Protein AF-A0A1A8CRA3-F1 (afdb_monomer)

Solvent-accessible surface area (backbone atoms only — not comparable to full-atom values): 6770 Å² total; per-residue (Å²): 143,65,71,63,68,56,38,53,52,50,47,52,53,51,51,52,52,52,49,49,47,52,70,76,41,73,85,71,78,77,57,75,69,73,48,56,48,101,83,73,36,25,63,63,43,44,26,49,48,69,65,37,58,67,51,37,48,48,59,55,66,28,64,50,88,51,77,88,49,33,86,78,34,26,31,42,78,76,48,73,60,87,94,48,70,44,67,51,68,66,54,80,64,40,44,82,89,42,86,86,8,35,54,53,30,50,74,76,58,41,90,71,133

Organism: Nothobranchius kadleci (NCBI:txid1051664)

Sequence (113 aa):
DSKAENTEMAAKIYDEILIRHFKLQKHTGVQLELIENHQGLTPLKLAAKLGKIGMFRHMLTREFMDEEARPLSRKFTEWVYGPVHSSLYDMSSIDTDENNSVLEIIVFGSQIP

Secondary structure (DSSP, 8-state):
--HHHHHHHHHHHHHHHHHHHHHH-TTT---GGG---TTS--HHHHHHHTT-HHHHHHHHT----STTTGGG-SEEEEEEETTEEEEEE--TTTSTTSTT-HHHIIIII----

pLDDT: mean 89.36, std 10.41, range [40.38, 96.38]

Foldseek 3Di:
DPQPVVLVVVLVVVVVVQVVCCVVPVPVPDHQQCDADPVRDGPLLVCLLVVVVSNNVSQFQAADPPPSCRVSGQKDFPDDDPPDTDIHGNCVLQDPVDDSRSVCCNPPRHPDD

Nearest PDB structures (foldseek):
  8u2z-assembly1_D  TM=9.280E-01  e=1.079E-09  Rattus norvegicus
  7mz9-assembly1_B  TM=9.322E-01  e=2.778E-09  Rattus norvegicus
  7l2t-assembly1_B  TM=9.133E-01  e=3.575E-09  Rattus norvegicus
  8x94-assembly1_A  TM=9.328E-01  e=6.717E-09  Homo sapiens
  7mz9-assembly1_C  TM=9.307E-01  e=9.807E-09  Rattus norvegicus

Mean predicted aligned error: 5.14 Å

Radius of gyration: 15.28 Å; Cα contacts (8 Å, |Δi|>4): 112; chains: 1; bounding box: 41×35×36 Å

InterPro domains:
  IPR024862 Transient receptor potential cation channel subfamily V [PTHR1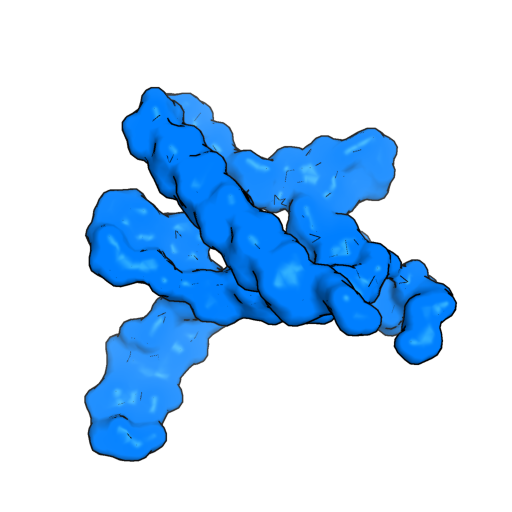0582] (3-109)
  IPR036770 Ankyrin repeat-co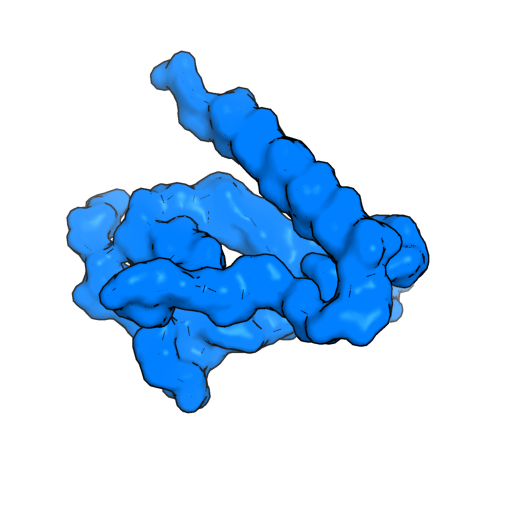ntaining domain superfamily [G3DSA:1.25.40.20] (1-111)

Structure (mmCIF, N/CA/C/O backbone):
data_AF-A0A1A8CRA3-F1
#
_entry.id   AF-A0A1A8CRA3-F1
#
loop_
_atom_site.group_PDB
_atom_site.id
_atom_site.type_symbol
_atom_site.label_atom_id
_atom_site.label_alt_id
_atom_site.label_comp_id
_atom_site.label_asym_id
_atom_site.label_entity_id
_atom_site.label_seq_id
_atom_site.pdbx_PDB_ins_code
_atom_site.Cartn_x
_atom_site.Cartn_y
_atom_site.Cartn_z
_atom_site.occupancy
_atom_site.B_iso_or_equiv
_atom_site.auth_seq_id
_atom_site.auth_comp_id
_atom_site.auth_asym_id
_atom_site.auth_atom_id
_atom_site.pdbx_PDB_model_num
ATOM 1 N N . ASP A 1 1 ? -16.531 0.244 -22.994 1.00 40.38 1 ASP A N 1
ATOM 2 C CA . ASP A 1 1 ? -15.288 0.803 -23.561 1.00 40.38 1 ASP A CA 1
ATOM 3 C C . ASP A 1 1 ? -14.851 2.140 -22.968 1.00 40.38 1 ASP A C 1
ATOM 5 O O . ASP A 1 1 ? -14.715 3.120 -23.676 1.00 40.38 1 ASP A O 1
ATOM 9 N N . SER A 1 2 ? -14.570 2.189 -21.660 1.00 46.88 2 SER A N 1
ATOM 10 C CA . SER A 1 2 ? -13.836 3.316 -21.042 1.00 46.88 2 SER A CA 1
ATOM 11 C C . SER A 1 2 ? -13.105 2.930 -19.743 1.00 46.88 2 SER A C 1
ATOM 13 O O . SER A 1 2 ? -12.689 3.788 -18.974 1.00 46.88 2 SER A O 1
ATOM 15 N N . LYS A 1 3 ? -12.986 1.633 -19.414 1.00 62.19 3 LYS A N 1
ATOM 16 C CA . LYS A 1 3 ? -12.610 1.205 -18.051 1.00 62.19 3 LYS A CA 1
ATOM 17 C C . LYS A 1 3 ? -11.102 1.233 -17.771 1.00 62.19 3 LYS A C 1
ATOM 19 O O . LYS A 1 3 ? -10.730 1.527 -16.640 1.00 62.19 3 LYS A O 1
ATOM 24 N N . ALA A 1 4 ? -10.248 0.921 -18.748 1.00 68.94 4 ALA A N 1
ATOM 25 C CA . ALA A 1 4 ? -8.808 0.764 -18.514 1.00 68.94 4 ALA A CA 1
ATOM 26 C C . ALA A 1 4 ? -8.070 2.112 -18.464 1.00 68.94 4 ALA A C 1
ATOM 28 O O . ALA A 1 4 ? -7.469 2.424 -17.440 1.00 68.94 4 ALA A O 1
ATOM 29 N N . GLU A 1 5 ? -8.204 2.940 -19.505 1.00 73.19 5 GLU A N 1
ATOM 30 C CA . GLU A 1 5 ? -7.554 4.261 -19.583 1.00 73.19 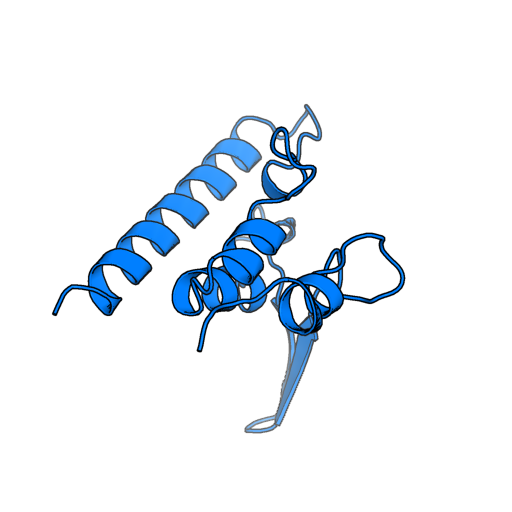5 GLU A CA 1
ATOM 31 C C . GLU A 1 5 ? -7.976 5.186 -18.435 1.00 73.19 5 GLU A C 1
ATOM 33 O O . GLU A 1 5 ? -7.136 5.820 -17.801 1.00 73.19 5 GLU A O 1
ATOM 38 N N . ASN A 1 6 ? -9.267 5.194 -18.082 1.00 83.06 6 ASN A N 1
ATOM 39 C CA . ASN A 1 6 ? -9.761 5.978 -16.948 1.00 83.06 6 ASN A CA 1
ATOM 40 C C . ASN A 1 6 ? -9.162 5.517 -15.613 1.00 83.06 6 ASN A C 1
ATOM 42 O O . ASN A 1 6 ? -8.938 6.334 -14.723 1.00 83.06 6 ASN A O 1
ATOM 46 N N . THR A 1 7 ? -8.898 4.215 -15.464 1.00 87.50 7 THR A N 1
ATOM 47 C CA . THR A 1 7 ? -8.276 3.681 -14.248 1.00 87.50 7 THR A CA 1
ATOM 48 C C . THR A 1 7 ? -6.795 4.034 -14.187 1.00 87.50 7 THR A C 1
ATOM 50 O O . THR A 1 7 ? -6.309 4.410 -13.128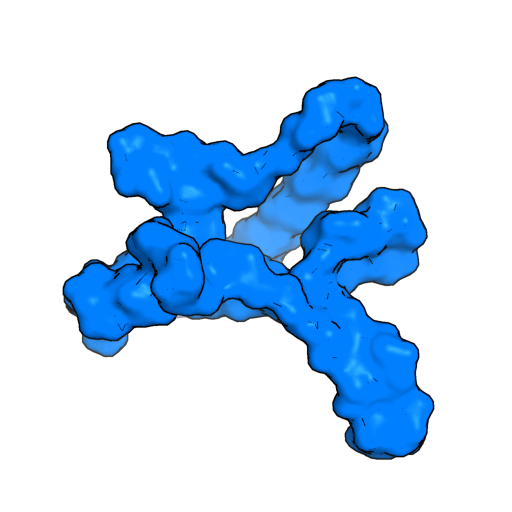 1.00 87.50 7 THR A O 1
ATOM 53 N N . GLU A 1 8 ? -6.086 3.972 -15.313 1.00 90.81 8 GLU A N 1
ATOM 54 C CA . GLU A 1 8 ? -4.681 4.375 -15.389 1.00 90.81 8 GLU A CA 1
ATOM 55 C C . GLU A 1 8 ? -4.507 5.873 -15.103 1.00 90.81 8 GLU A C 1
ATOM 57 O O . GLU A 1 8 ? -3.634 6.263 -14.330 1.00 90.81 8 GLU A O 1
ATOM 62 N N . MET A 1 9 ? -5.367 6.721 -15.674 1.00 94.06 9 MET A N 1
ATOM 63 C CA . MET A 1 9 ? -5.348 8.157 -15.399 1.00 94.06 9 MET A CA 1
ATOM 64 C C . MET A 1 9 ? -5.653 8.450 -13.925 1.00 94.06 9 MET A C 1
ATOM 66 O O . MET A 1 9 ? -4.945 9.239 -13.299 1.00 94.06 9 MET A O 1
ATOM 70 N N . ALA A 1 10 ? -6.666 7.794 -13.349 1.00 94.44 10 ALA A N 1
ATOM 71 C CA . ALA A 1 10 ? -6.996 7.941 -11.934 1.00 94.44 10 ALA A CA 1
ATOM 72 C C . ALA A 1 10 ? -5.847 7.485 -11.021 1.00 94.44 10 ALA A C 1
ATOM 74 O O . ALA A 1 10 ? -5.543 8.170 -10.049 1.00 94.44 10 ALA A O 1
ATOM 75 N N . ALA A 1 11 ? -5.183 6.377 -11.355 1.00 95.06 11 ALA A N 1
ATOM 76 C CA . ALA A 1 11 ? -4.022 5.862 -10.637 1.00 95.06 11 ALA A CA 1
ATOM 77 C C . ALA A 1 11 ? -2.844 6.849 -10.661 1.00 95.06 11 ALA A C 1
ATOM 79 O O . ALA A 1 11 ? -2.275 7.153 -9.615 1.00 95.06 11 ALA A O 1
ATOM 80 N N . LYS A 1 12 ? -2.538 7.431 -11.829 1.00 95.31 12 LYS A N 1
ATOM 81 C CA . LYS A 1 12 ? -1.493 8.461 -11.965 1.00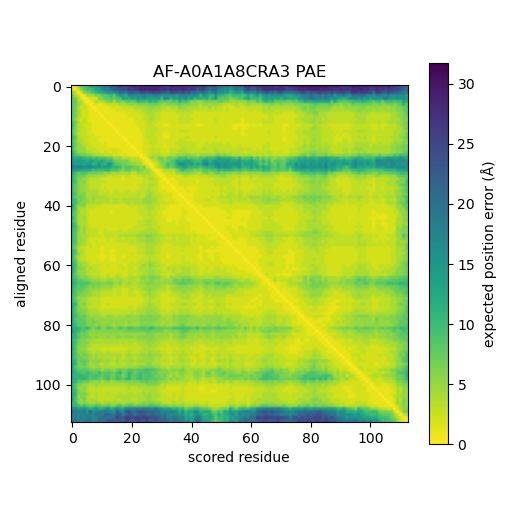 95.31 12 LYS A CA 1
ATOM 82 C C . LYS A 1 12 ? -1.790 9.695 -11.116 1.00 95.31 12 LYS A C 1
ATOM 84 O O . LYS A 1 12 ? -0.929 10.152 -10.373 1.00 95.31 12 LYS A O 1
ATOM 89 N N . ILE A 1 13 ? -3.018 10.214 -11.189 1.00 96.38 13 ILE A N 1
ATOM 90 C CA . ILE A 1 13 ? -3.436 11.375 -10.388 1.00 96.38 13 ILE A CA 1
ATOM 91 C C . ILE A 1 13 ? -3.359 11.054 -8.891 1.00 96.38 13 ILE A C 1
ATOM 93 O O . ILE A 1 13 ? -2.920 11.888 -8.102 1.00 96.38 13 ILE A O 1
ATOM 97 N N . TYR A 1 14 ? -3.767 9.847 -8.500 1.00 96.31 14 TYR A N 1
ATOM 98 C CA . TYR A 1 14 ? -3.711 9.392 -7.117 1.00 96.31 14 TYR A CA 1
ATOM 99 C C . TYR A 1 14 ? -2.277 9.400 -6.571 1.00 96.31 14 TYR A C 1
ATOM 101 O O . TYR A 1 14 ? -2.025 9.997 -5.522 1.00 96.31 14 TYR A O 1
ATOM 109 N N . ASP A 1 15 ? -1.330 8.828 -7.317 1.00 95.81 15 ASP A N 1
ATOM 110 C CA . ASP A 1 15 ? 0.086 8.813 -6.942 1.00 95.81 15 ASP A CA 1
ATOM 111 C C . ASP A 1 15 ? 0.677 10.227 -6.889 1.00 95.81 15 ASP A C 1
ATOM 113 O O . ASP A 1 15 ? 1.390 10.568 -5.945 1.00 95.81 15 ASP A O 1
ATOM 117 N N . GLU A 1 16 ? 0.343 11.088 -7.856 1.00 95.31 16 GLU A N 1
ATOM 118 C CA . GLU A 1 16 ? 0.800 12.480 -7.853 1.00 95.31 16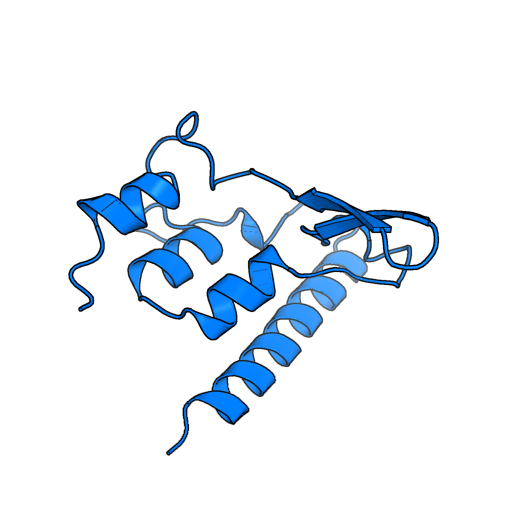 GLU A CA 1
ATOM 119 C C . GLU A 1 16 ? 0.328 13.248 -6.616 1.00 95.31 16 GLU A C 1
ATOM 121 O O . GLU A 1 16 ? 1.116 13.978 -6.010 1.00 95.31 16 GLU A O 1
ATOM 126 N N . ILE A 1 17 ? -0.940 13.095 -6.225 1.00 95.56 17 ILE A N 1
ATOM 127 C CA . ILE A 1 17 ? -1.488 13.753 -5.033 1.00 95.56 17 ILE A CA 1
ATOM 128 C C . ILE A 1 17 ? -0.768 13.254 -3.778 1.00 95.56 17 ILE A C 1
ATOM 130 O O . ILE A 1 17 ? -0.372 14.073 -2.945 1.00 95.56 17 ILE A O 1
ATOM 134 N N . LEU A 1 18 ? -0.549 11.941 -3.657 1.00 94.50 18 LEU A N 1
ATOM 135 C CA . LEU A 1 18 ? 0.156 11.349 -2.519 1.00 94.50 18 LEU A CA 1
ATOM 136 C C . LEU A 1 18 ? 1.591 11.858 -2.401 1.00 94.50 18 LEU A C 1
ATOM 138 O O . LEU A 1 18 ? 1.990 12.320 -1.331 1.00 94.50 18 LEU A O 1
ATOM 142 N N . ILE A 1 19 ? 2.346 11.838 -3.501 1.00 93.62 19 ILE A N 1
ATOM 143 C CA . ILE A 1 19 ? 3.736 12.302 -3.525 1.00 93.62 19 ILE A CA 1
ATOM 144 C C . ILE A 1 19 ? 3.804 13.797 -3.206 1.00 93.62 19 ILE A C 1
ATOM 146 O O . ILE A 1 19 ? 4.612 14.213 -2.373 1.00 93.62 19 ILE A O 1
ATOM 150 N N . ARG A 1 20 ? 2.964 14.625 -3.843 1.00 93.62 20 ARG A N 1
ATOM 151 C CA . ARG A 1 20 ? 2.953 16.078 -3.605 1.00 93.62 20 ARG A CA 1
ATOM 152 C C . ARG A 1 20 ? 2.602 16.394 -2.159 1.00 93.62 20 ARG A C 1
ATOM 154 O O . ARG A 1 20 ? 3.290 17.202 -1.542 1.00 93.62 20 ARG A O 1
ATOM 161 N N . HIS A 1 21 ? 1.574 15.747 -1.611 1.00 92.56 21 HIS A N 1
ATOM 162 C CA . HIS A 1 21 ? 1.206 15.926 -0.212 1.00 92.56 21 HIS A CA 1
ATOM 163 C C . HIS A 1 21 ? 2.362 15.546 0.711 1.00 92.56 21 HIS A C 1
ATOM 165 O O . HIS A 1 21 ? 2.753 16.346 1.554 1.00 92.56 21 HIS A O 1
ATOM 171 N N . PHE A 1 22 ? 2.956 14.369 0.515 1.00 90.75 22 PHE A N 1
ATOM 172 C CA . PHE A 1 22 ? 4.071 13.902 1.333 1.00 90.75 22 PHE A CA 1
ATOM 173 C C . PHE A 1 22 ? 5.272 14.855 1.284 1.00 90.75 22 PHE A C 1
ATOM 175 O O . PHE A 1 22 ? 5.869 15.148 2.317 1.00 90.75 22 PHE A O 1
ATOM 182 N N . LYS A 1 23 ? 5.586 15.414 0.108 1.00 89.12 23 LYS A N 1
ATOM 183 C CA . LYS A 1 23 ? 6.669 16.396 -0.057 1.00 89.12 23 LYS A CA 1
ATOM 184 C C . LYS A 1 23 ? 6.364 17.743 0.606 1.00 89.12 23 LYS A C 1
ATOM 186 O O . LYS A 1 23 ? 7.270 18.338 1.181 1.00 89.12 23 LYS A O 1
ATOM 191 N N . LEU A 1 24 ? 5.116 18.212 0.553 1.00 89.56 24 LEU A N 1
ATOM 192 C CA . LEU A 1 24 ? 4.694 19.486 1.154 1.00 89.56 24 LEU A CA 1
ATOM 193 C C . LEU A 1 24 ? 4.504 19.403 2.677 1.00 89.56 24 LEU A C 1
ATOM 195 O O . LEU A 1 24 ? 4.719 20.389 3.376 1.00 89.56 24 LEU A O 1
ATOM 199 N N . GLN A 1 25 ? 4.094 18.243 3.193 1.00 84.12 25 GLN A N 1
ATOM 200 C CA . GLN A 1 25 ? 3.679 18.031 4.584 1.00 84.12 25 GLN A CA 1
ATOM 201 C C . GLN A 1 25 ? 4.637 17.123 5.375 1.00 84.12 25 GLN A C 1
ATOM 203 O O . GLN A 1 25 ? 4.219 16.437 6.309 1.00 84.12 25 GLN A O 1
ATOM 208 N N . LYS A 1 26 ? 5.942 17.142 5.056 1.00 74.44 26 LYS A N 1
ATOM 209 C CA . LYS A 1 26 ? 6.965 16.298 5.719 1.00 74.44 26 LYS A CA 1
ATOM 210 C C . LYS A 1 26 ? 6.976 16.407 7.257 1.00 74.44 26 LYS A C 1
ATOM 212 O O . LYS A 1 26 ? 7.470 15.503 7.921 1.00 74.44 26 LYS A O 1
ATOM 217 N N . HIS A 1 27 ? 6.438 17.486 7.830 1.00 72.81 27 HIS A N 1
ATOM 218 C CA . HIS A 1 27 ? 6.485 17.773 9.270 1.00 72.81 27 HIS A CA 1
ATOM 219 C C . HIS A 1 27 ? 5.177 17.503 10.025 1.00 72.81 27 HIS A C 1
ATOM 221 O O . HIS A 1 27 ? 5.183 17.477 11.251 1.00 72.81 27 HIS A O 1
ATOM 227 N N . THR A 1 28 ? 4.057 17.320 9.323 1.00 77.00 28 THR A N 1
ATOM 228 C CA . THR A 1 28 ? 2.729 17.202 9.947 1.00 77.00 28 THR A CA 1
ATOM 229 C C . THR A 1 28 ? 2.354 15.761 10.289 1.00 77.00 28 THR A C 1
ATOM 231 O O . THR A 1 28 ? 1.426 15.549 11.063 1.00 77.00 28 THR A O 1
ATOM 234 N N . GLY A 1 29 ? 3.041 14.766 9.713 1.00 77.56 29 GLY A N 1
ATOM 235 C CA . GLY A 1 29 ? 2.777 13.340 9.962 1.00 77.56 29 GLY A CA 1
ATOM 236 C C . GLY A 1 29 ? 1.429 12.831 9.432 1.00 77.56 29 GLY A C 1
ATOM 237 O O . GLY A 1 29 ? 1.055 11.694 9.704 1.00 77.56 29 GLY A O 1
ATOM 238 N N . VAL A 1 30 ? 0.689 13.649 8.676 1.00 86.38 30 VAL A N 1
ATOM 239 C CA . VAL A 1 30 ? -0.630 13.290 8.141 1.00 86.38 30 VAL A CA 1
ATOM 240 C C . VAL A 1 30 ? -0.474 12.293 6.992 1.00 86.38 30 VAL A C 1
ATOM 242 O O . VAL A 1 30 ? 0.166 12.586 5.981 1.00 86.38 30 VAL A O 1
ATOM 245 N N . GLN A 1 31 ? -1.108 11.128 7.121 1.00 89.88 31 GLN A N 1
ATOM 246 C CA . GLN A 1 31 ? -1.155 10.098 6.084 1.00 89.88 31 GLN A CA 1
ATOM 247 C C . GLN A 1 31 ? -2.526 10.101 5.404 1.00 89.88 31 GLN A C 1
ATOM 249 O O . GLN A 1 31 ? -3.522 9.692 5.995 1.00 89.88 31 GLN A O 1
ATOM 254 N N . LEU A 1 32 ? -2.577 10.548 4.144 1.00 93.00 32 LEU A N 1
ATOM 255 C CA . LEU A 1 32 ? -3.835 10.681 3.395 1.00 93.00 32 LEU A CA 1
ATOM 256 C C . LEU A 1 32 ? -4.601 9.360 3.255 1.00 93.00 32 LEU A C 1
ATOM 258 O O . LEU A 1 32 ? -5.827 9.360 3.242 1.00 93.00 32 LEU A O 1
ATOM 262 N N . GLU A 1 33 ? -3.892 8.236 3.155 1.00 93.75 33 GLU A N 1
ATOM 263 C CA . GLU A 1 33 ? -4.512 6.919 2.966 1.00 93.75 33 GLU A CA 1
ATOM 264 C C . GLU A 1 33 ? -5.172 6.360 4.228 1.00 93.75 33 GLU A C 1
ATOM 266 O O . GLU A 1 33 ? -5.980 5.441 4.119 1.00 93.75 33 GLU A O 1
ATOM 271 N N . LEU A 1 34 ? -4.865 6.918 5.403 1.00 92.75 34 LEU A N 1
ATOM 272 C CA . LEU A 1 34 ? -5.499 6.536 6.666 1.00 92.75 34 LEU A CA 1
ATOM 273 C C . LEU A 1 34 ? -6.749 7.365 6.978 1.00 92.75 34 LEU A C 1
ATOM 275 O O . LEU A 1 34 ? -7.449 7.077 7.943 1.00 92.75 34 LEU A O 1
ATOM 279 N N . ILE A 1 35 ? -7.043 8.398 6.183 1.00 93.94 35 ILE A N 1
ATOM 280 C CA . ILE A 1 35 ? -8.220 9.237 6.408 1.00 93.94 35 ILE A CA 1
ATOM 281 C C . ILE A 1 35 ? -9.469 8.461 5.990 1.00 93.94 35 ILE A C 1
ATOM 283 O O . ILE A 1 35 ? -9.625 8.062 4.833 1.00 93.94 35 ILE A O 1
ATOM 287 N N . GLU A 1 36 ? -10.375 8.277 6.941 1.00 95.06 36 GLU A N 1
ATOM 288 C CA . GLU A 1 36 ? -11.649 7.605 6.724 1.00 95.06 36 GLU A CA 1
ATOM 289 C C . GLU A 1 36 ? -12.742 8.583 6.280 1.00 95.06 36 GLU A C 1
ATOM 291 O O . GLU A 1 36 ? -12.768 9.758 6.654 1.00 95.06 36 GLU A O 1
ATOM 296 N N . ASN A 1 37 ? -13.684 8.087 5.480 1.00 95.31 37 ASN A N 1
ATOM 297 C CA . ASN A 1 37 ? -14.915 8.812 5.178 1.00 95.31 37 ASN A CA 1
ATOM 298 C C . ASN A 1 37 ? -15.939 8.705 6.334 1.00 95.31 37 ASN A C 1
ATOM 300 O O . ASN A 1 37 ? -15.731 7.992 7.311 1.00 95.31 37 ASN A O 1
ATOM 304 N N . HIS A 1 38 ? -17.113 9.335 6.195 1.00 95.81 38 HIS A N 1
ATOM 305 C CA . HIS A 1 38 ? -18.201 9.243 7.191 1.00 95.81 38 HIS A CA 1
ATOM 306 C C . HIS A 1 38 ? -18.757 7.821 7.423 1.00 95.81 38 HIS A C 1
ATOM 308 O O . HIS A 1 38 ? -19.592 7.627 8.300 1.00 95.81 38 HIS A O 1
ATOM 314 N N . GLN A 1 39 ? -18.344 6.839 6.617 1.00 91.94 39 GLN A N 1
ATOM 315 C CA . GLN A 1 39 ? -18.702 5.427 6.762 1.00 91.94 39 GLN A CA 1
ATOM 316 C C . GLN A 1 39 ? -17.576 4.598 7.407 1.00 91.94 39 GLN A C 1
ATOM 318 O O . GLN A 1 39 ? -17.701 3.377 7.450 1.00 91.94 39 GLN A O 1
ATOM 323 N N . GLY A 1 40 ? -16.482 5.222 7.860 1.00 92.69 40 GLY A N 1
ATOM 324 C CA . GLY A 1 40 ? -15.324 4.519 8.425 1.00 92.69 40 GLY A CA 1
ATOM 325 C C . GLY A 1 40 ? -14.500 3.755 7.382 1.00 92.69 40 GLY A C 1
ATOM 326 O O . GLY A 1 40 ? -13.914 2.718 7.681 1.00 92.69 40 GLY A O 1
ATOM 327 N N . LEU A 1 41 ? -14.518 4.192 6.117 1.00 94.31 41 LEU A N 1
ATOM 328 C CA . LEU A 1 41 ? -13.790 3.539 5.028 1.00 94.31 41 LEU A CA 1
ATOM 329 C C . LEU A 1 41 ? -12.622 4.410 4.576 1.00 94.31 41 LEU A C 1
ATOM 331 O O . LEU A 1 41 ? -12.822 5.545 4.135 1.00 94.31 41 LEU A O 1
ATOM 335 N N . THR A 1 42 ? -11.422 3.837 4.613 1.00 95.69 42 THR A N 1
ATOM 336 C CA . THR A 1 42 ? -10.237 4.379 3.940 1.00 95.69 42 THR A CA 1
ATOM 337 C C . THR A 1 42 ? -10.377 4.255 2.416 1.00 95.69 42 THR A C 1
ATOM 339 O O . THR A 1 42 ? -11.203 3.469 1.931 1.00 95.69 42 THR A O 1
ATOM 342 N N . PRO A 1 43 ? -9.563 4.969 1.614 1.00 95.88 43 PRO A N 1
ATOM 343 C CA . PRO A 1 43 ? -9.581 4.839 0.156 1.00 95.88 43 PRO A CA 1
ATOM 344 C C . PRO A 1 43 ? -9.416 3.391 -0.331 1.00 95.88 43 PRO A C 1
ATOM 346 O O . PRO A 1 43 ? -10.100 2.981 -1.271 1.00 95.88 43 PRO A O 1
ATOM 349 N N . LEU A 1 44 ? -8.580 2.596 0.347 1.00 95.56 44 LEU A N 1
ATOM 350 C CA . LEU A 1 44 ? -8.376 1.180 0.036 1.00 95.56 44 LEU A CA 1
ATOM 351 C C . LEU A 1 44 ? -9.638 0.348 0.311 1.00 95.56 44 LEU A C 1
ATOM 353 O O . LEU A 1 44 ? -10.104 -0.382 -0.568 1.00 95.56 44 LEU A O 1
ATOM 357 N N . LYS A 1 45 ? -10.230 0.503 1.504 1.00 94.94 45 LYS A N 1
ATOM 358 C CA . LYS A 1 45 ? -11.483 -0.168 1.894 1.00 94.94 45 LYS A CA 1
ATOM 359 C C . LYS A 1 45 ? -12.633 0.212 0.955 1.00 94.94 45 LYS A C 1
ATOM 361 O O . LYS A 1 45 ? -13.433 -0.635 0.560 1.00 94.94 45 LYS A O 1
ATOM 366 N N . LEU A 1 46 ? -12.691 1.475 0.532 1.00 94.44 46 LEU A N 1
ATOM 367 C CA . LEU A 1 46 ? -13.693 1.972 -0.408 1.00 94.44 46 LEU A CA 1
ATOM 368 C C . LEU A 1 46 ? -13.515 1.377 -1.813 1.00 94.44 46 LEU A C 1
ATOM 370 O O . LEU A 1 46 ? -14.502 0.988 -2.440 1.00 94.44 46 LEU A O 1
ATOM 374 N N . ALA A 1 47 ? -12.277 1.273 -2.304 1.00 94.06 47 ALA A N 1
ATOM 375 C CA . ALA A 1 47 ? -11.985 0.651 -3.595 1.00 94.06 47 ALA A CA 1
ATOM 376 C C . ALA A 1 47 ? -12.392 -0.831 -3.620 1.00 94.06 47 ALA A C 1
ATOM 378 O O . ALA A 1 47 ? -12.969 -1.280 -4.615 1.00 94.06 47 ALA A O 1
ATOM 379 N N . ALA A 1 48 ? -12.155 -1.553 -2.518 1.00 93.06 48 ALA A N 1
ATOM 380 C CA . ALA A 1 48 ? -12.605 -2.929 -2.330 1.00 93.06 48 ALA A CA 1
ATOM 381 C C . ALA A 1 48 ? -14.139 -3.028 -2.324 1.00 93.06 48 ALA A C 1
ATOM 383 O O . ALA A 1 48 ? -14.714 -3.756 -3.131 1.00 93.06 48 ALA A O 1
ATOM 384 N N . LYS A 1 49 ? -14.812 -2.215 -1.497 1.00 92.69 49 LYS A N 1
ATOM 385 C CA . LYS A 1 49 ? -16.280 -2.200 -1.381 1.00 92.69 49 LYS A CA 1
ATOM 386 C C . LYS A 1 49 ? -16.993 -1.881 -2.697 1.00 92.69 49 LYS A C 1
ATOM 388 O O . LYS A 1 49 ? -18.063 -2.414 -2.954 1.00 92.69 49 LYS A O 1
ATOM 393 N N . LEU A 1 50 ? -16.428 -0.985 -3.512 1.00 91.50 50 LEU A N 1
ATOM 394 C CA . LEU A 1 50 ? -16.994 -0.563 -4.801 1.00 91.50 50 LEU A CA 1
ATOM 395 C C . LEU A 1 50 ? -16.533 -1.425 -5.989 1.00 91.50 50 LEU A C 1
ATOM 397 O O . LEU A 1 50 ? -16.881 -1.108 -7.132 1.00 91.50 50 LEU A O 1
ATOM 401 N N . GLY A 1 51 ? -15.723 -2.464 -5.757 1.00 90.31 51 GLY A N 1
ATOM 402 C CA . GLY A 1 51 ? -15.232 -3.365 -6.806 1.00 90.31 51 GLY A CA 1
ATOM 403 C C . GLY A 1 51 ? -14.394 -2.651 -7.864 1.00 90.31 51 GLY A C 1
ATOM 404 O O . GLY A 1 51 ? -14.399 -3.016 -9.042 1.00 90.31 51 GLY A O 1
ATOM 405 N N . LYS A 1 52 ? -13.671 -1.594 -7.480 1.00 92.19 52 LYS A N 1
ATOM 406 C CA . LYS A 1 52 ? -12.759 -0.865 -8.373 1.00 92.19 52 LYS A CA 1
ATOM 407 C C . LYS A 1 52 ? -11.422 -1.596 -8.451 1.00 92.19 52 LYS A C 1
ATOM 409 O O . LYS A 1 52 ? -10.393 -1.061 -8.051 1.00 92.19 52 LYS A O 1
ATOM 414 N N . ILE A 1 53 ? -11.449 -2.815 -8.999 1.00 91.12 53 ILE A N 1
ATOM 415 C CA . ILE A 1 53 ? -10.330 -3.775 -8.987 1.00 91.12 53 ILE A CA 1
ATOM 416 C C . ILE A 1 53 ? -9.032 -3.160 -9.520 1.00 91.12 53 ILE A C 1
ATOM 418 O O . ILE A 1 53 ? -7.973 -3.388 -8.951 1.00 91.12 53 ILE A O 1
ATOM 422 N N . GLY A 1 54 ? -9.092 -2.357 -10.587 1.00 92.75 54 GLY A N 1
ATOM 423 C CA . GLY A 1 54 ? -7.884 -1.755 -11.155 1.00 92.75 54 GLY A CA 1
ATOM 424 C C . GLY A 1 54 ? -7.217 -0.729 -10.226 1.00 92.75 54 GLY A C 1
ATOM 425 O O . GLY A 1 54 ? -6.005 -0.794 -10.049 1.00 92.75 54 GLY A O 1
ATOM 426 N N . MET A 1 55 ? -7.996 0.142 -9.569 1.00 94.38 55 MET A N 1
ATOM 427 C CA . MET A 1 55 ? -7.471 1.070 -8.551 1.00 94.38 55 MET A CA 1
ATOM 428 C C . MET A 1 55 ? -7.024 0.325 -7.294 1.00 94.38 55 MET A C 1
ATOM 430 O O . MET A 1 55 ? -5.966 0.617 -6.754 1.00 94.38 55 MET A O 1
ATOM 434 N N . PHE A 1 56 ? -7.808 -0.659 -6.853 1.00 94.12 56 PHE A N 1
ATOM 435 C CA . PHE A 1 56 ? -7.479 -1.491 -5.700 1.00 94.12 56 PHE A CA 1
ATOM 436 C C . PHE A 1 56 ? -6.140 -2.216 -5.896 1.00 94.12 56 PHE A C 1
ATOM 438 O O . PHE A 1 56 ? -5.252 -2.127 -5.053 1.00 94.12 56 PHE A O 1
ATOM 445 N N . ARG A 1 57 ? -5.950 -2.854 -7.058 1.00 94.69 57 ARG A N 1
ATOM 446 C CA . ARG A 1 57 ? -4.684 -3.490 -7.433 1.00 94.69 57 ARG A CA 1
ATOM 447 C C . ARG A 1 57 ? -3.548 -2.475 -7.481 1.00 94.69 57 ARG A C 1
ATOM 449 O O . ARG A 1 57 ? -2.493 -2.760 -6.933 1.00 94.69 57 ARG A O 1
ATOM 456 N N . HIS A 1 58 ? -3.770 -1.311 -8.099 1.00 95.44 58 HIS A N 1
ATOM 457 C CA . HIS A 1 58 ? -2.769 -0.243 -8.173 1.00 95.44 58 HIS A CA 1
ATOM 458 C C . HIS A 1 58 ? -2.273 0.168 -6.785 1.00 95.44 58 HIS A C 1
ATOM 460 O O . HIS A 1 58 ? -1.069 0.184 -6.569 1.00 95.44 58 HIS A O 1
ATOM 466 N N . MET A 1 59 ? -3.180 0.410 -5.832 1.00 95.50 59 MET A N 1
ATOM 467 C CA . MET A 1 59 ? -2.822 0.765 -4.453 1.00 95.50 59 MET A CA 1
ATOM 468 C C . MET A 1 59 ? -1.992 -0.333 -3.770 1.00 95.50 59 MET A C 1
ATOM 470 O O . MET A 1 59 ? -0.983 -0.027 -3.143 1.00 95.50 59 MET A O 1
ATOM 474 N N . LEU A 1 60 ? -2.377 -1.607 -3.913 1.00 94.31 60 LEU A N 1
ATOM 475 C CA . LEU A 1 60 ? -1.682 -2.732 -3.273 1.00 94.31 60 LEU A CA 1
ATOM 476 C C . LEU A 1 60 ? -0.297 -3.017 -3.857 1.00 94.31 60 LEU A C 1
ATOM 478 O O . LEU A 1 60 ? 0.635 -3.330 -3.123 1.00 94.31 60 LEU A O 1
ATOM 482 N N . THR A 1 61 ? -0.150 -2.937 -5.180 1.00 94.88 61 THR A N 1
ATOM 483 C CA . THR A 1 61 ? 1.112 -3.260 -5.862 1.00 94.88 61 THR A CA 1
ATOM 484 C C . THR A 1 61 ? 2.010 -2.043 -6.065 1.00 94.88 61 THR A C 1
ATOM 486 O O . THR A 1 61 ? 2.976 -2.127 -6.822 1.00 94.88 61 THR A O 1
ATOM 489 N N . ARG A 1 62 ? 1.684 -0.908 -5.439 1.00 95.62 62 ARG A N 1
ATOM 490 C CA . ARG A 1 62 ? 2.406 0.350 -5.614 1.00 95.62 62 ARG A CA 1
ATOM 491 C C . ARG A 1 62 ? 3.800 0.285 -5.003 1.00 95.62 62 ARG A C 1
ATOM 493 O O . ARG A 1 62 ? 3.951 0.007 -3.811 1.00 95.62 62 ARG A O 1
ATOM 500 N N . GLU A 1 63 ? 4.791 0.628 -5.815 1.00 95.31 63 GLU A N 1
ATOM 501 C CA . GLU A 1 63 ? 6.203 0.683 -5.444 1.00 95.31 63 GLU A CA 1
ATOM 502 C C . GLU A 1 63 ? 6.827 1.951 -6.042 1.00 95.31 63 GLU A C 1
ATOM 504 O O . GLU A 1 63 ? 6.850 2.130 -7.262 1.00 95.31 63 GLU A O 1
ATOM 509 N N . PHE A 1 64 ? 7.299 2.856 -5.184 1.00 93.75 64 PHE A N 1
ATOM 510 C CA . PHE A 1 64 ? 7.969 4.089 -5.588 1.00 93.75 64 PHE A CA 1
ATOM 511 C C . PHE A 1 64 ? 9.487 3.914 -5.553 1.00 93.75 64 PHE A C 1
ATOM 513 O O . PHE A 1 64 ? 10.052 3.521 -4.535 1.00 93.75 64 PHE A O 1
ATOM 520 N N . MET A 1 65 ? 10.145 4.262 -6.663 1.00 88.75 65 MET A N 1
ATOM 521 C CA . MET A 1 65 ? 11.611 4.218 -6.782 1.00 88.75 65 MET A CA 1
ATOM 522 C C . MET A 1 65 ? 12.301 5.449 -6.176 1.00 88.75 65 MET A C 1
ATOM 524 O O . MET A 1 65 ? 13.487 5.396 -5.870 1.00 88.75 65 MET A O 1
ATOM 528 N N . ASP A 1 66 ? 11.575 6.562 -6.022 1.00 90.00 66 ASP A N 1
ATOM 529 C CA . ASP A 1 66 ? 12.078 7.779 -5.374 1.00 90.00 66 ASP A CA 1
ATOM 530 C C . ASP A 1 66 ? 12.281 7.518 -3.875 1.00 90.00 66 ASP A C 1
ATOM 532 O O . ASP A 1 66 ? 11.321 7.179 -3.179 1.00 90.00 66 ASP A O 1
ATOM 536 N N . GLU A 1 67 ? 13.507 7.685 -3.365 1.00 86.44 67 GLU A N 1
A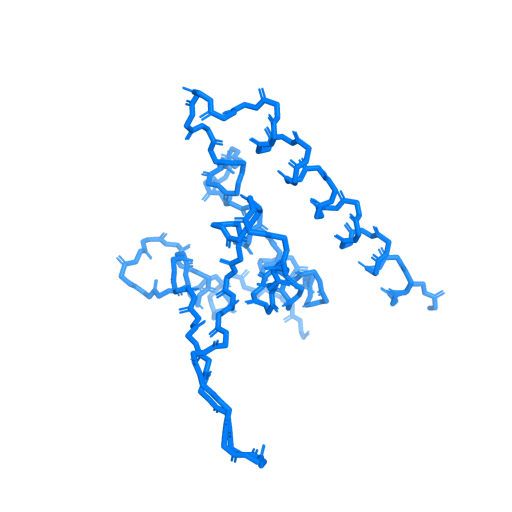TOM 537 C CA . GLU A 1 67 ? 13.835 7.391 -1.962 1.00 86.44 67 GLU A CA 1
ATOM 538 C C . GLU A 1 67 ? 12.987 8.207 -0.986 1.00 86.44 67 GLU A C 1
ATOM 540 O O . GLU A 1 67 ? 12.586 7.695 0.061 1.00 86.44 67 GLU A O 1
ATOM 545 N N . GLU A 1 68 ? 12.651 9.449 -1.348 1.00 87.25 68 GLU A N 1
ATOM 546 C CA . GLU A 1 68 ? 11.801 10.287 -0.509 1.00 87.25 68 GLU A CA 1
ATOM 547 C C . GLU A 1 68 ? 10.374 9.746 -0.422 1.00 87.25 68 GLU A C 1
ATOM 549 O O . GLU A 1 68 ? 9.778 9.765 0.648 1.00 87.25 68 GLU A O 1
ATOM 554 N N . ALA A 1 69 ? 9.816 9.263 -1.535 1.00 88.69 69 ALA A N 1
ATOM 555 C CA . ALA A 1 69 ? 8.448 8.750 -1.597 1.00 88.69 69 ALA A CA 1
ATOM 556 C C . ALA A 1 69 ? 8.348 7.259 -1.239 1.00 88.69 69 ALA A C 1
ATOM 558 O O . ALA A 1 69 ? 7.241 6.735 -1.111 1.00 88.69 69 ALA A O 1
ATOM 559 N N . ARG A 1 70 ? 9.480 6.573 -1.040 1.00 90.62 70 ARG A N 1
ATOM 560 C CA . ARG A 1 70 ? 9.545 5.144 -0.711 1.00 90.62 70 ARG A CA 1
ATOM 561 C C . ARG A 1 70 ? 8.633 4.732 0.455 1.00 90.62 70 ARG A C 1
ATOM 563 O O . ARG A 1 70 ? 7.993 3.691 0.307 1.00 90.62 70 ARG A O 1
ATOM 570 N N . PRO A 1 71 ? 8.480 5.518 1.546 1.00 90.38 71 PRO A N 1
ATOM 571 C CA . PRO A 1 71 ? 7.560 5.192 2.642 1.00 9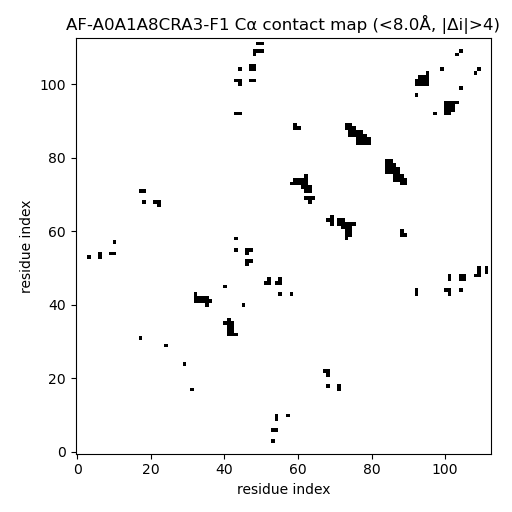0.38 71 PRO A CA 1
ATOM 572 C C . PRO A 1 71 ? 6.076 5.107 2.249 1.00 90.38 71 PRO A C 1
ATOM 574 O O . PRO A 1 71 ? 5.287 4.565 3.010 1.00 90.38 71 PRO A O 1
ATOM 577 N N . LEU A 1 72 ? 5.680 5.640 1.088 1.00 92.50 72 LEU A N 1
ATOM 578 C CA . LEU A 1 72 ? 4.313 5.539 0.561 1.00 92.50 72 LEU A CA 1
ATOM 579 C C . LEU A 1 72 ? 4.074 4.241 -0.232 1.00 92.50 72 LEU A C 1
ATOM 581 O O . LEU A 1 72 ? 2.964 4.006 -0.717 1.00 92.50 72 LEU A O 1
ATOM 585 N N . SER A 1 73 ? 5.109 3.427 -0.442 1.00 94.88 73 SER A N 1
ATOM 586 C CA . SER A 1 73 ? 4.992 2.155 -1.157 1.00 94.88 73 SER A CA 1
ATOM 587 C C . SER A 1 73 ? 4.298 1.121 -0.280 1.00 94.88 73 SER A C 1
ATOM 589 O O . SER A 1 73 ? 4.515 1.080 0.927 1.00 94.88 73 SER A O 1
ATOM 591 N N . ARG A 1 74 ? 3.484 0.266 -0.899 1.00 95.12 74 ARG A N 1
ATOM 592 C CA . ARG A 1 74 ? 2.867 -0.892 -0.234 1.00 95.12 74 ARG A CA 1
ATOM 593 C C . ARG A 1 74 ? 3.501 -2.210 -0.656 1.00 95.12 74 ARG A C 1
ATOM 595 O O . ARG A 1 74 ? 3.343 -3.201 0.044 1.00 95.12 74 ARG A O 1
ATOM 602 N N . LYS A 1 75 ? 4.244 -2.221 -1.763 1.00 95.75 75 LYS A N 1
ATOM 603 C CA . LYS A 1 75 ? 5.085 -3.334 -2.202 1.00 95.75 75 LYS A CA 1
ATOM 604 C C . LYS A 1 75 ? 6.549 -2.911 -2.118 1.00 95.75 75 LYS A C 1
ATOM 606 O O . LYS A 1 75 ? 6.904 -1.859 -2.641 1.00 95.75 75 LYS A O 1
ATOM 611 N N . PHE A 1 76 ? 7.387 -3.751 -1.521 1.00 94.31 76 PHE A N 1
ATOM 612 C CA . PHE A 1 76 ? 8.835 -3.564 -1.460 1.00 94.31 76 PHE A CA 1
ATOM 613 C C . PHE A 1 76 ? 9.534 -4.799 -2.003 1.00 94.31 76 PHE A C 1
ATOM 615 O O . PHE A 1 76 ? 9.377 -5.887 -1.456 1.00 94.31 76 PHE A O 1
ATOM 622 N N . THR A 1 77 ? 10.322 -4.653 -3.062 1.00 93.81 77 THR A N 1
ATOM 623 C CA . THR A 1 77 ? 11.157 -5.750 -3.558 1.00 93.81 77 THR A CA 1
ATOM 624 C C . THR A 1 77 ? 12.387 -5.909 -2.660 1.00 93.81 77 THR A C 1
ATOM 626 O O . THR A 1 77 ? 13.278 -5.064 -2.674 1.00 93.81 77 THR A O 1
ATOM 629 N N . GLU A 1 78 ? 12.439 -6.979 -1.861 1.00 93.25 78 GLU A N 1
ATOM 630 C CA . GLU A 1 78 ? 13.528 -7.213 -0.902 1.00 93.25 78 GLU A CA 1
ATOM 631 C C . GLU A 1 78 ? 14.803 -7.702 -1.589 1.00 93.25 78 GLU A C 1
ATOM 633 O O . GLU A 1 78 ? 15.897 -7.210 -1.317 1.00 93.25 78 GLU A O 1
ATOM 638 N N . TRP A 1 79 ? 14.669 -8.688 -2.479 1.00 94.00 79 TRP A N 1
ATOM 639 C CA . TRP A 1 79 ? 15.790 -9.248 -3.224 1.00 94.00 79 TRP A CA 1
ATOM 640 C C . TRP A 1 79 ? 15.335 -9.889 -4.531 1.00 94.00 79 TRP A C 1
ATOM 642 O O . TRP A 1 79 ? 14.190 -10.319 -4.684 1.00 94.00 79 TRP A O 1
ATOM 652 N N . VAL A 1 80 ? 16.272 -9.965 -5.476 1.00 96.25 80 VAL A N 1
ATOM 653 C CA . VAL A 1 80 ? 16.084 -10.579 -6.791 1.00 96.25 80 VAL A CA 1
ATOM 654 C C . VAL A 1 80 ? 17.287 -11.472 -7.091 1.00 96.25 80 VAL A C 1
ATOM 656 O O . VAL A 1 80 ? 18.426 -11.011 -7.096 1.00 96.25 80 VAL A O 1
ATOM 659 N N . TYR A 1 81 ? 17.031 -12.753 -7.348 1.00 96.31 81 TYR A N 1
ATOM 660 C CA . TYR A 1 81 ? 18.004 -13.748 -7.789 1.00 96.31 81 TYR A CA 1
ATOM 661 C C . TYR A 1 81 ? 17.557 -14.338 -9.130 1.00 96.31 81 TYR A C 1
ATOM 663 O O . TYR A 1 81 ? 16.806 -15.315 -9.195 1.00 96.31 81 TYR A O 1
ATOM 671 N N . GLY A 1 82 ? 17.999 -13.712 -10.224 1.00 95.94 82 GLY A N 1
ATOM 672 C CA . GLY A 1 82 ? 17.569 -14.082 -11.573 1.00 95.94 82 GLY A CA 1
ATOM 673 C C . GLY A 1 82 ? 16.036 -14.025 -11.701 1.00 95.94 82 GLY A C 1
ATOM 674 O O . GLY A 1 82 ? 15.473 -12.950 -11.509 1.00 95.94 82 GLY A O 1
ATOM 675 N N . PRO A 1 83 ? 15.347 -15.141 -12.010 1.00 95.25 83 PRO A N 1
ATOM 676 C CA . PRO A 1 83 ? 13.885 -15.177 -12.104 1.00 95.25 83 PRO A CA 1
ATOM 677 C C . PRO A 1 83 ? 13.168 -15.198 -10.743 1.00 95.25 83 PRO A C 1
ATOM 679 O O . PRO A 1 83 ? 11.953 -15.030 -10.702 1.00 95.25 83 PRO A O 1
ATOM 682 N N . VAL A 1 84 ? 13.881 -15.441 -9.638 1.00 96.06 84 VAL A N 1
ATOM 683 C CA . VAL A 1 84 ? 13.290 -15.513 -8.296 1.00 96.06 84 VAL A CA 1
ATOM 684 C C . VAL A 1 84 ? 13.327 -14.131 -7.659 1.00 96.06 84 VAL A C 1
ATOM 686 O O . VAL A 1 84 ? 14.385 -13.512 -7.587 1.00 96.06 84 VAL A O 1
ATOM 689 N N . HIS A 1 85 ? 12.192 -13.657 -7.158 1.00 95.44 85 HIS A N 1
ATOM 690 C CA . HIS A 1 85 ? 12.094 -12.386 -6.446 1.00 95.44 85 HIS A CA 1
ATOM 691 C C . HIS A 1 85 ? 11.354 -12.563 -5.116 1.00 95.44 85 HIS A C 1
ATOM 693 O O . HIS A 1 85 ? 10.361 -13.289 -5.050 1.00 95.44 85 HIS A O 1
ATOM 699 N N . 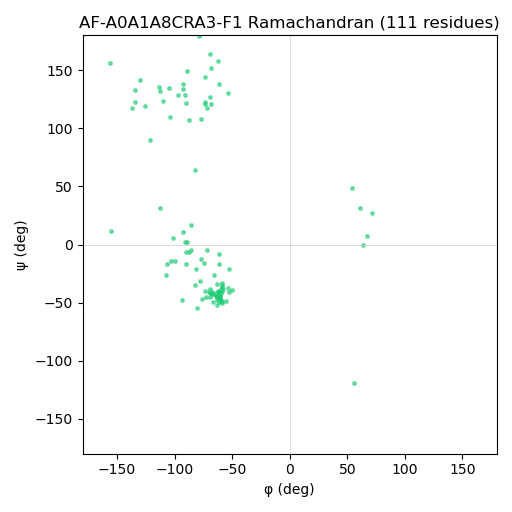SER A 1 86 ? 11.803 -11.861 -4.074 1.00 96.31 86 SER A N 1
ATOM 700 C CA . SER A 1 86 ? 11.036 -11.671 -2.837 1.00 96.31 86 SER A CA 1
ATOM 701 C C . SER A 1 86 ? 10.474 -10.263 -2.795 1.00 96.31 86 SER A C 1
ATOM 703 O O . SER A 1 86 ? 11.168 -9.289 -3.099 1.00 96.31 86 SER A O 1
ATOM 705 N N . SER A 1 87 ? 9.200 -10.150 -2.439 1.00 95.50 87 SER A N 1
ATOM 706 C CA . SER A 1 87 ? 8.544 -8.867 -2.231 1.00 95.50 87 SER A CA 1
ATOM 707 C C . SER A 1 87 ? 7.733 -8.902 -0.947 1.00 95.50 87 SER A C 1
ATOM 709 O O . SER A 1 87 ? 6.960 -9.832 -0.726 1.00 95.50 87 SER A O 1
ATOM 711 N N . LEU A 1 88 ? 7.891 -7.862 -0.138 1.00 95.69 88 LEU A N 1
ATOM 712 C CA . LEU A 1 88 ? 7.113 -7.627 1.064 1.00 95.69 88 LEU A CA 1
ATOM 713 C C . LEU A 1 88 ? 5.911 -6.745 0.724 1.00 95.69 88 LEU A C 1
ATOM 715 O O . LEU A 1 88 ? 6.057 -5.732 0.036 1.00 95.69 88 LEU A O 1
ATOM 719 N N . TYR A 1 89 ? 4.737 -7.129 1.218 1.00 95.25 89 TYR A N 1
ATOM 720 C CA . TYR A 1 89 ? 3.500 -6.374 1.054 1.00 95.25 89 TYR A CA 1
ATOM 721 C C . TYR A 1 89 ? 3.024 -5.840 2.402 1.00 95.25 89 TYR A C 1
ATOM 723 O O . TYR A 1 89 ? 3.013 -6.569 3.392 1.00 95.25 89 TYR A O 1
ATOM 731 N N . ASP A 1 90 ? 2.617 -4.574 2.424 1.00 93.50 90 ASP A N 1
ATOM 732 C CA . ASP A 1 90 ? 1.961 -3.971 3.578 1.00 93.50 90 ASP A CA 1
ATOM 733 C C . ASP A 1 90 ? 0.534 -4.520 3.727 1.00 93.50 90 ASP A C 1
ATOM 735 O O . ASP A 1 90 ? -0.321 -4.326 2.857 1.00 93.50 90 ASP A O 1
ATOM 739 N N . MET A 1 91 ? 0.299 -5.201 4.849 1.00 93.19 91 MET A N 1
ATOM 740 C CA . MET A 1 91 ? -0.972 -5.836 5.199 1.00 93.19 91 MET A CA 1
ATOM 741 C C . MET A 1 91 ? -1.906 -4.924 6.007 1.00 93.19 91 MET A C 1
ATOM 743 O O . MET A 1 91 ? -3.009 -5.353 6.355 1.00 93.19 91 MET A O 1
ATOM 747 N N . SER A 1 92 ? -1.509 -3.673 6.268 1.00 91.81 92 SER A N 1
ATOM 748 C CA . SER A 1 92 ? -2.343 -2.687 6.961 1.00 91.81 92 SER A CA 1
ATOM 749 C C . SER A 1 92 ? -3.707 -2.529 6.280 1.00 91.81 92 SER A C 1
ATOM 751 O O . SER A 1 92 ? -3.812 -2.368 5.054 1.00 91.81 92 SER A O 1
ATOM 753 N N . SER A 1 93 ? -4.775 -2.603 7.075 1.00 90.19 93 SER A N 1
ATOM 754 C CA . SER A 1 93 ? -6.177 -2.619 6.633 1.00 90.19 93 SER A CA 1
ATOM 755 C C . SER A 1 93 ? -6.624 -3.801 5.775 1.00 90.19 93 SER A C 1
ATOM 757 O O . SER A 1 93 ? -7.803 -3.856 5.412 1.00 90.19 93 SER A O 1
ATOM 759 N N . ILE A 1 94 ? -5.738 -4.748 5.456 1.00 93.06 94 ILE A N 1
ATOM 760 C CA . ILE A 1 94 ? -6.076 -5.957 4.698 1.00 93.06 94 ILE A CA 1
ATOM 761 C C . ILE A 1 94 ? -6.403 -7.109 5.632 1.00 93.06 94 ILE A C 1
ATOM 763 O O . ILE A 1 94 ? -7.405 -7.791 5.416 1.00 93.06 94 ILE A O 1
ATOM 767 N N . ASP A 1 95 ? -5.549 -7.321 6.630 1.00 92.44 95 ASP A N 1
ATOM 768 C CA . ASP A 1 95 ? -5.659 -8.452 7.541 1.00 92.44 95 ASP A CA 1
ATOM 769 C C . ASP A 1 95 ? -6.891 -8.345 8.455 1.00 92.44 95 ASP A C 1
ATOM 771 O O . ASP A 1 95 ? -7.361 -7.256 8.782 1.00 92.44 95 ASP A O 1
ATOM 775 N N . THR A 1 96 ? -7.409 -9.499 8.869 1.00 90.31 96 THR A N 1
ATOM 776 C CA . THR A 1 96 ? -8.609 -9.646 9.711 1.00 90.31 96 THR A CA 1
ATOM 777 C C . THR A 1 96 ? -8.408 -9.234 11.168 1.00 90.31 96 THR A C 1
ATOM 779 O O . THR A 1 96 ? -9.367 -9.227 11.932 1.00 90.31 96 THR A O 1
ATOM 782 N N . ASP A 1 97 ? -7.182 -8.884 11.559 1.00 90.81 97 ASP A N 1
ATOM 783 C CA . ASP A 1 97 ? -6.895 -8.315 12.880 1.00 90.81 97 ASP A CA 1
ATOM 784 C C . ASP A 1 97 ? -7.548 -6.926 13.060 1.00 90.81 97 ASP A C 1
ATOM 786 O O . ASP A 1 97 ? -7.894 -6.523 14.170 1.00 90.81 97 ASP A O 1
ATOM 790 N N . GLU A 1 98 ? -7.790 -6.201 11.960 1.00 85.19 98 GLU A N 1
ATOM 791 C CA . GLU A 1 98 ? -8.484 -4.913 11.973 1.00 85.19 98 GLU A CA 1
ATOM 792 C C . GLU A 1 98 ? -9.997 -5.059 11.736 1.00 85.19 98 GLU A C 1
ATOM 794 O O . GLU A 1 98 ? -10.443 -5.739 10.812 1.00 85.19 98 GLU A O 1
ATOM 799 N N . ASN A 1 99 ? -10.802 -4.306 12.496 1.00 84.56 99 ASN A N 1
ATOM 800 C CA . ASN A 1 99 ? -12.245 -4.204 12.256 1.00 84.56 99 ASN A CA 1
ATOM 801 C C . ASN A 1 99 ? -12.547 -3.616 10.863 1.00 84.56 99 ASN A C 1
ATOM 803 O O . ASN A 1 99 ? -11.960 -2.602 10.455 1.00 84.56 99 ASN A O 1
ATOM 807 N N . ASN A 1 100 ? -13.539 -4.187 10.169 1.00 88.38 100 ASN A N 1
ATOM 808 C CA . ASN A 1 100 ? -13.885 -3.827 8.791 1.00 88.38 100 ASN A CA 1
ATOM 809 C C . ASN A 1 100 ? -12.656 -3.918 7.878 1.00 88.38 100 ASN A C 1
ATOM 811 O O . ASN A 1 100 ? -12.335 -2.969 7.146 1.00 88.38 100 ASN A O 1
ATOM 815 N N . SER A 1 101 ? -11.939 -5.036 7.968 1.00 93.69 101 SER A N 1
ATOM 816 C CA . SER A 1 101 ? -10.798 -5.310 7.098 1.00 93.69 101 SER A CA 1
ATOM 817 C C . SER A 1 101 ? -11.239 -5.383 5.636 1.00 93.69 101 SER A C 1
ATOM 819 O O . SER A 1 101 ? -12.404 -5.634 5.308 1.00 93.69 101 SER A O 1
ATOM 821 N N . VAL A 1 102 ? -10.303 -5.173 4.712 1.00 94.56 102 VAL A N 1
ATOM 822 C CA . VAL A 1 102 ? -10.585 -5.336 3.280 1.00 94.56 102 VAL A CA 1
ATOM 823 C C . VAL A 1 102 ? -11.087 -6.750 2.975 1.00 94.56 102 VAL A C 1
ATOM 825 O O . VAL A 1 102 ? -12.004 -6.892 2.167 1.00 94.56 102 VAL A O 1
ATOM 828 N N . LEU A 1 103 ? -10.540 -7.784 3.625 1.00 94.12 103 LEU A N 1
ATOM 829 C CA . LEU A 1 103 ? -10.990 -9.165 3.434 1.00 94.12 103 LEU A CA 1
ATOM 830 C C . LEU A 1 103 ? -12.449 -9.354 3.869 1.00 94.12 103 LEU A C 1
ATOM 832 O O . LEU A 1 103 ? -13.241 -9.908 3.108 1.00 94.12 103 LEU A O 1
ATOM 836 N N . GLU A 1 104 ? -12.840 -8.823 5.028 1.00 92.94 104 GLU A N 1
ATOM 837 C CA . GLU A 1 104 ? -14.236 -8.850 5.485 1.00 92.94 104 GLU A CA 1
ATOM 838 C C . GLU A 1 104 ? -15.171 -8.102 4.531 1.00 92.94 104 GLU A C 1
ATOM 840 O O . GLU A 1 104 ? -16.246 -8.597 4.189 1.00 92.94 104 GLU A O 1
ATOM 845 N N . ILE A 1 105 ? -14.758 -6.922 4.059 1.00 92.19 105 ILE A N 1
ATOM 846 C CA . ILE A 1 105 ? -15.539 -6.117 3.113 1.00 92.19 105 ILE A CA 1
ATOM 847 C C . ILE A 1 105 ? -15.758 -6.873 1.801 1.00 92.19 105 ILE A C 1
ATOM 849 O O . ILE A 1 105 ? -16.853 -6.814 1.245 1.00 92.19 105 ILE A O 1
ATOM 853 N N . ILE A 1 106 ? -14.747 -7.583 1.298 1.00 91.25 106 ILE A N 1
ATOM 854 C CA . ILE A 1 106 ? -14.863 -8.352 0.054 1.00 91.25 106 ILE A CA 1
ATOM 855 C C . ILE A 1 106 ? -15.797 -9.549 0.247 1.00 91.25 106 ILE A C 1
ATOM 857 O O . ILE A 1 106 ? -16.656 -9.779 -0.600 1.00 91.25 106 ILE A O 1
ATOM 861 N N . VAL A 1 107 ? -15.660 -10.289 1.351 1.00 91.06 107 VAL A N 1
ATOM 862 C CA . VAL A 1 107 ? -16.444 -11.511 1.601 1.00 91.06 107 VAL A CA 1
ATOM 863 C C . VAL A 1 107 ? -17.900 -11.199 1.953 1.00 91.06 107 VAL A C 1
ATOM 865 O O . VAL A 1 107 ? -18.807 -11.840 1.428 1.00 91.06 107 VAL A O 1
ATOM 868 N N . PHE A 1 108 ? -18.136 -10.225 2.835 1.00 88.38 108 PHE A N 1
ATOM 869 C CA . PHE A 1 108 ? -19.462 -9.958 3.405 1.00 88.38 108 PHE A CA 1
ATOM 870 C C . PHE A 1 108 ? -20.123 -8.686 2.863 1.00 88.38 108 PHE A C 1
ATOM 872 O O . PHE A 1 108 ? -21.347 -8.566 2.885 1.00 88.38 108 PHE A O 1
ATOM 879 N N . GLY A 1 109 ? -19.332 -7.713 2.407 1.00 73.62 109 GLY A N 1
ATOM 880 C CA . GLY A 1 109 ? -19.810 -6.383 2.017 1.00 73.62 109 GLY A CA 1
ATOM 881 C C . GLY A 1 109 ? -19.988 -6.168 0.512 1.00 73.62 109 GLY A C 1
ATOM 882 O O . GLY A 1 109 ? -20.627 -5.191 0.114 1.00 73.62 109 GLY A O 1
ATOM 883 N N . SER A 1 110 ? -19.442 -7.048 -0.329 1.00 65.88 110 SER A N 1
ATOM 884 C CA . SER A 1 110 ? -19.525 -6.929 -1.784 1.00 65.88 110 SER A CA 1
ATOM 885 C C . SER A 1 110 ? -20.796 -7.594 -2.316 1.00 65.88 110 SER A C 1
ATOM 887 O O . SER A 1 110 ? -20.883 -8.813 -2.403 1.00 65.88 110 SER A O 1
ATOM 889 N N . GLN A 1 111 ? -21.775 -6.792 -2.745 1.00 64.00 111 GLN A N 1
ATOM 890 C CA . GLN A 1 111 ? -22.883 -7.260 -3.600 1.00 64.00 111 GLN A CA 1
ATOM 891 C C . GLN A 1 111 ? -22.512 -7.232 -5.095 1.00 64.00 111 GLN A C 1
ATOM 893 O O . GLN A 1 111 ? -23.382 -7.206 -5.965 1.00 64.00 111 GLN A O 1
ATOM 898 N N . ILE A 1 112 ? -21.217 -7.154 -5.398 1.00 59.31 112 ILE A N 1
ATOM 899 C CA . ILE A 1 112 ? -20.703 -6.998 -6.755 1.00 59.31 112 ILE A CA 1
ATOM 900 C C . ILE A 1 112 ? -20.492 -8.403 -7.335 1.00 59.31 112 ILE A C 1
ATOM 902 O O . ILE A 1 112 ? -19.766 -9.177 -6.709 1.00 59.31 112 ILE A O 1
ATOM 906 N N . PRO A 1 113 ? -21.138 -8.743 -8.466 1.00 51.97 113 PRO A N 1
ATOM 907 C CA . PRO A 1 113 ? -20.991 -10.044 -9.115 1.00 51.97 113 PRO A CA 1
ATOM 908 C C . PRO A 1 113 ? -19.613 -10.245 -9.754 1.00 51.97 113 PRO A C 1
ATOM 910 O O . PRO A 1 113 ? -18.968 -9.236 -10.132 1.00 51.97 113 PRO A O 1
#